Protein AF-A0A4Q3TG77-F1 (afdb_monomer_lite)

Radius of gyration: 16.77 Å; chains: 1; bounding box: 29×55×45 Å

Structure (mmCIF, N/CA/C/O backbone):
data_AF-A0A4Q3TG77-F1
#
_entry.id   AF-A0A4Q3TG77-F1
#
loop_
_atom_site.group_PDB
_atom_site.id
_atom_site.type_symbol
_atom_site.label_atom_id
_atom_site.label_alt_id
_atom_site.label_comp_id
_atom_site.label_asym_id
_atom_site.label_entity_id
_atom_site.label_seq_id
_atom_site.pdbx_PDB_ins_code
_atom_site.Cartn_x
_atom_site.Cartn_y
_atom_site.Cartn_z
_atom_site.occupancy
_atom_site.B_iso_or_equiv
_atom_site.auth_seq_id
_atom_site.auth_comp_id
_atom_site.auth_asym_id
_atom_site.auth_atom_id
_atom_site.pdbx_PDB_model_num
ATOM 1 N N . MET A 1 1 ? 8.244 -7.464 -12.599 1.00 88.38 1 MET A N 1
ATOM 2 C CA . MET A 1 1 ? 7.134 -7.381 -11.614 1.00 88.38 1 MET A CA 1
ATOM 3 C C . MET A 1 1 ? 7.657 -7.687 -10.220 1.00 88.38 1 MET A C 1
ATOM 5 O O . MET A 1 1 ? 8.578 -8.489 -10.110 1.00 88.38 1 MET A O 1
ATOM 9 N N . GLN A 1 2 ? 7.080 -7.086 -9.181 1.00 96.19 2 GLN A N 1
ATOM 10 C CA . GLN A 1 2 ? 7.453 -7.329 -7.784 1.00 96.19 2 GLN A CA 1
ATOM 11 C C . GLN A 1 2 ? 6.271 -7.038 -6.856 1.00 96.19 2 GLN A C 1
ATOM 13 O O . GLN A 1 2 ? 5.415 -6.217 -7.177 1.00 96.19 2 GLN A O 1
ATOM 18 N N . GLU A 1 3 ? 6.239 -7.692 -5.700 1.00 97.81 3 GLU A N 1
ATOM 19 C CA . GLU A 1 3 ? 5.296 -7.406 -4.622 1.00 97.81 3 GLU A CA 1
ATOM 20 C C . GLU A 1 3 ? 6.010 -7.235 -3.280 1.00 97.81 3 GLU A C 1
ATOM 22 O O . GLU A 1 3 ? 7.179 -7.604 -3.125 1.00 97.81 3 GLU A O 1
ATOM 27 N N . ARG A 1 4 ? 5.303 -6.658 -2.309 1.00 98.00 4 ARG A N 1
ATOM 28 C CA . ARG A 1 4 ? 5.760 -6.523 -0.927 1.00 98.00 4 ARG A CA 1
ATOM 29 C C . ARG A 1 4 ? 4.566 -6.481 0.018 1.00 98.00 4 ARG A C 1
ATOM 31 O O . ARG A 1 4 ? 3.576 -5.819 -0.279 1.00 98.00 4 ARG A O 1
ATOM 38 N N . VAL A 1 5 ? 4.695 -7.138 1.165 1.00 97.88 5 VAL A N 1
ATOM 39 C CA . VAL A 1 5 ? 3.765 -7.010 2.291 1.00 97.88 5 VAL A CA 1
ATOM 40 C C . VAL A 1 5 ? 4.488 -6.289 3.428 1.00 97.88 5 VAL A C 1
ATOM 42 O O . VAL A 1 5 ? 5.625 -6.632 3.752 1.00 97.88 5 VAL A O 1
ATOM 45 N N . THR A 1 6 ? 3.870 -5.250 3.987 1.00 97.88 6 THR A N 1
ATOM 46 C CA . THR A 1 6 ? 4.391 -4.467 5.117 1.00 97.88 6 THR A CA 1
ATOM 47 C C . THR A 1 6 ? 3.307 -4.208 6.163 1.00 97.88 6 THR A C 1
ATOM 49 O O . THR A 1 6 ? 2.107 -4.316 5.897 1.00 97.88 6 THR A O 1
ATOM 52 N N . GLY A 1 7 ? 3.737 -3.858 7.376 1.00 94.81 7 GLY A N 1
ATOM 53 C CA . GLY A 1 7 ? 2.864 -3.556 8.507 1.00 94.81 7 GLY A CA 1
ATOM 54 C C . GLY A 1 7 ? 3.168 -4.420 9.737 1.00 94.81 7 GLY A C 1
ATOM 55 O O . GLY A 1 7 ? 4.221 -5.060 9.789 1.00 94.81 7 GLY A O 1
ATOM 56 N N . PRO A 1 8 ? 2.271 -4.419 10.737 1.00 96.00 8 PRO A N 1
ATOM 57 C CA . PRO A 1 8 ? 0.998 -3.695 10.751 1.00 96.00 8 PRO A CA 1
ATOM 58 C C . PRO A 1 8 ? 1.155 -2.171 10.934 1.00 96.00 8 PRO A C 1
ATOM 60 O O . PRO A 1 8 ? 2.042 -1.703 11.645 1.00 96.00 8 PRO A O 1
ATOM 63 N N . PHE A 1 9 ? 0.244 -1.399 10.339 1.00 96.12 9 PHE A N 1
ATOM 64 C CA . PHE A 1 9 ? 0.041 0.039 10.538 1.00 96.12 9 PHE A CA 1
ATOM 65 C C . PHE A 1 9 ? -1.384 0.259 11.062 1.00 96.12 9 PHE A C 1
ATOM 67 O O . PHE A 1 9 ? -2.348 -0.076 10.376 1.00 96.12 9 PHE A O 1
ATOM 74 N N . ASP A 1 10 ? -1.524 0.743 12.297 1.00 94.19 10 ASP A N 1
ATOM 75 C CA . ASP A 1 10 ? -2.815 0.942 12.983 1.00 94.19 10 ASP A CA 1
ATOM 76 C C . ASP A 1 10 ? -3.784 -0.251 12.885 1.00 94.19 10 ASP A C 1
ATOM 78 O O . ASP A 1 10 ? -4.993 -0.096 12.712 1.00 94.19 10 ASP A O 1
ATOM 82 N N . GLY A 1 11 ? -3.235 -1.465 12.991 1.00 94.62 11 GLY A N 1
ATOM 83 C CA . GLY A 1 11 ? -3.999 -2.714 12.932 1.00 94.62 11 GLY A CA 1
ATOM 84 C C . GLY A 1 11 ? -4.275 -3.246 11.522 1.00 94.62 11 GLY A C 1
ATOM 85 O O . GLY A 1 11 ? -5.005 -4.225 11.396 1.00 94.62 11 GLY A O 1
ATOM 86 N N . TYR A 1 12 ? -3.690 -2.649 10.481 1.00 97.00 12 TYR A N 1
ATOM 87 C CA . TYR A 1 12 ? -3.821 -3.098 9.094 1.00 97.00 12 TYR A CA 1
ATOM 88 C C . TYR A 1 12 ? -2.479 -3.500 8.485 1.00 97.00 12 TYR A C 1
ATOM 90 O O . TYR A 1 12 ? -1.447 -2.898 8.760 1.00 97.00 12 TYR A O 1
ATOM 98 N N . TYR A 1 13 ? -2.507 -4.472 7.585 1.00 97.81 13 TYR A N 1
ATOM 99 C CA . TYR A 1 13 ? -1.390 -4.853 6.730 1.00 97.81 13 TYR A CA 1
ATOM 100 C C . TYR A 1 13 ? -1.574 -4.261 5.338 1.00 97.81 13 TYR A C 1
ATOM 102 O O . TYR A 1 13 ? -2.697 -4.120 4.843 1.00 97.81 13 TYR A O 1
ATOM 110 N N . VAL A 1 14 ? -0.464 -3.919 4.699 1.00 98.31 14 VAL A N 1
ATOM 111 C CA . VAL A 1 14 ? -0.426 -3.358 3.352 1.00 98.31 14 VAL A CA 1
ATOM 112 C C . VAL A 1 14 ? 0.266 -4.358 2.444 1.00 98.31 14 VAL A C 1
ATOM 114 O O . VAL A 1 14 ? 1.404 -4.736 2.693 1.00 98.31 14 VAL A O 1
ATOM 117 N N . ALA A 1 15 ? -0.406 -4.763 1.373 1.00 98.38 15 ALA A N 1
ATOM 118 C CA . ALA A 1 15 ? 0.218 -5.513 0.293 1.00 98.38 15 ALA A CA 1
ATOM 119 C C . ALA A 1 15 ? 0.277 -4.628 -0.948 1.00 98.38 15 ALA A C 1
ATOM 121 O O . ALA A 1 15 ? -0.745 -4.086 -1.370 1.00 98.38 15 ALA A O 1
ATOM 122 N N . VAL A 1 16 ? 1.452 -4.493 -1.549 1.00 98.44 16 VAL A N 1
ATOM 123 C CA . VAL A 1 16 ? 1.683 -3.719 -2.769 1.00 98.44 16 VAL A CA 1
ATOM 124 C C . VAL A 1 16 ? 2.225 -4.612 -3.870 1.00 98.44 16 VAL A C 1
ATOM 126 O O . VAL A 1 16 ? 2.950 -5.570 -3.611 1.00 98.44 16 VAL A O 1
ATOM 129 N N . TYR A 1 17 ? 1.879 -4.285 -5.106 1.00 98.00 17 TYR A N 1
ATOM 130 C CA . TYR A 1 17 ? 2.341 -4.974 -6.302 1.00 98.00 17 TYR A CA 1
ATOM 131 C C . TYR A 1 17 ? 2.613 -3.956 -7.398 1.00 98.00 17 TYR A C 1
ATOM 133 O O . TYR A 1 17 ? 1.811 -3.047 -7.602 1.00 98.00 17 TYR A O 1
ATOM 141 N N . ALA A 1 18 ? 3.718 -4.126 -8.116 1.00 96.88 18 ALA A N 1
ATOM 142 C CA . ALA A 1 18 ? 4.085 -3.305 -9.255 1.00 96.88 18 ALA A CA 1
ATOM 143 C C . ALA A 1 18 ? 4.454 -4.168 -10.464 1.00 96.88 18 ALA A C 1
ATOM 145 O O . ALA A 1 18 ? 5.140 -5.196 -10.359 1.00 96.88 18 ALA A O 1
ATOM 146 N N . CYS A 1 19 ? 4.022 -3.721 -11.637 1.00 94.25 19 CYS A N 1
ATOM 147 C CA . CYS A 1 19 ? 4.346 -4.339 -12.913 1.00 94.25 19 CYS A CA 1
ATOM 148 C C . CYS A 1 19 ? 4.584 -3.294 -13.997 1.00 94.25 19 CYS A C 1
ATOM 150 O O . CYS A 1 19 ? 4.160 -2.147 -13.880 1.00 94.25 19 CYS A O 1
ATOM 152 N N . GLU A 1 20 ? 5.259 -3.718 -15.059 1.00 91.88 20 GLU A N 1
ATOM 153 C CA . GLU A 1 20 ? 5.440 -2.922 -16.272 1.00 91.88 20 GLU A CA 1
ATOM 154 C C . GLU A 1 20 ? 4.077 -2.541 -16.870 1.00 91.88 20 GLU A C 1
ATOM 156 O O . GLU A 1 20 ? 3.104 -3.304 -16.774 1.00 91.88 20 GLU A O 1
ATOM 161 N N . HIS A 1 21 ? 3.993 -1.347 -17.458 1.00 81.50 21 HIS A N 1
ATOM 162 C CA . HIS A 1 21 ? 2.784 -0.850 -18.100 1.00 81.50 21 HIS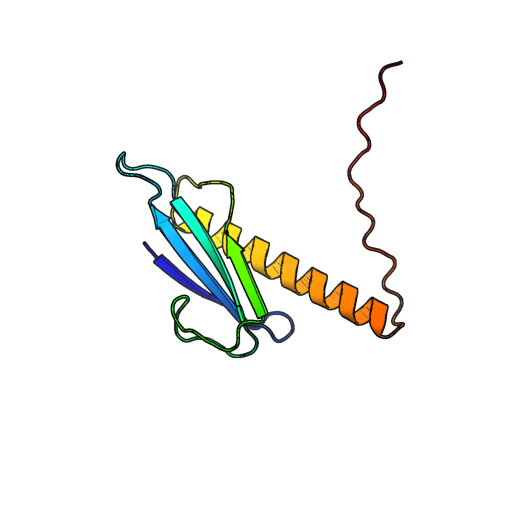 A CA 1
ATOM 163 C C . HIS A 1 21 ? 3.033 -0.616 -19.595 1.00 81.50 21 HIS A C 1
ATOM 165 O O . HIS A 1 21 ? 3.501 0.438 -20.011 1.00 81.50 21 HIS A O 1
ATOM 171 N N . GLY A 1 22 ? 2.637 -1.594 -20.415 1.00 70.81 22 GLY A N 1
ATOM 172 C CA . GLY A 1 22 ? 2.712 -1.525 -21.878 1.00 70.81 22 GLY A CA 1
ATOM 173 C C . GLY A 1 22 ? 3.915 -2.259 -22.480 1.00 70.81 22 GLY A C 1
ATOM 174 O O . GLY A 1 22 ? 4.838 -2.658 -21.781 1.00 70.81 22 GLY A O 1
ATOM 175 N N . ASP A 1 23 ? 3.883 -2.446 -23.803 1.00 62.44 23 ASP A N 1
ATOM 176 C CA . ASP A 1 23 ? 4.822 -3.315 -24.538 1.00 62.44 23 ASP A CA 1
ATOM 177 C C . ASP A 1 23 ? 6.152 -2.631 -24.918 1.00 62.44 23 ASP A C 1
ATOM 179 O O . ASP A 1 23 ? 7.050 -3.270 -25.465 1.00 62.44 23 ASP A O 1
ATOM 183 N N . LEU A 1 24 ? 6.283 -1.322 -24.671 1.00 61.81 24 LEU A N 1
ATOM 184 C CA . LEU A 1 24 ? 7.414 -0.501 -25.134 1.00 61.81 24 LEU A CA 1
ATOM 185 C C . LEU A 1 24 ? 8.519 -0.297 -24.083 1.00 61.81 24 LEU A C 1
ATOM 187 O O . LEU A 1 24 ? 9.412 0.517 -24.297 1.00 61.81 24 LEU A O 1
ATOM 191 N N . GLY A 1 25 ? 8.504 -1.075 -22.996 1.00 56.88 25 GLY A N 1
ATOM 192 C CA . GLY A 1 25 ? 9.617 -1.140 -22.040 1.00 56.88 25 GLY A CA 1
ATOM 193 C C . GLY A 1 25 ? 9.668 -0.008 -21.011 1.00 56.88 25 GLY A C 1
ATOM 194 O O . GLY A 1 25 ? 10.735 0.255 -20.466 1.00 56.88 25 GLY A O 1
ATOM 195 N N . GLU A 1 26 ? 8.536 0.646 -20.734 1.00 65.94 26 GLU A N 1
ATOM 196 C CA . GLU A 1 26 ? 8.434 1.757 -19.780 1.00 65.94 26 GLU A CA 1
ATOM 197 C C . GLU A 1 26 ? 7.162 1.645 -18.896 1.00 65.94 26 GLU A C 1
ATOM 199 O O . GLU A 1 26 ? 6.502 0.603 -18.850 1.00 65.94 26 GLU A O 1
ATOM 204 N N . PRO A 1 27 ? 6.792 2.731 -18.202 1.00 81.12 27 PRO A N 1
ATOM 205 C CA . PRO A 1 27 ? 6.898 2.937 -16.757 1.00 81.12 27 PRO A CA 1
ATOM 206 C C . PRO A 1 27 ? 5.992 2.016 -15.914 1.00 81.12 27 PRO A C 1
ATOM 208 O O . PRO A 1 27 ? 4.939 1.548 -16.334 1.00 81.12 27 PRO A O 1
ATOM 211 N N . HIS A 1 28 ? 6.402 1.746 -14.682 1.00 92.69 28 HIS A N 1
ATOM 212 C CA . HIS A 1 28 ? 5.795 0.777 -13.780 1.00 92.69 28 HIS A CA 1
ATOM 213 C C . HIS A 1 28 ? 4.509 1.318 -13.153 1.00 92.69 28 HIS A C 1
ATOM 215 O O . HIS A 1 28 ? 4.487 2.406 -12.579 1.00 92.69 28 HIS A O 1
ATOM 221 N N . ARG A 1 29 ? 3.430 0.533 -13.208 1.00 94.50 29 ARG A N 1
ATOM 222 C CA . ARG A 1 29 ? 2.180 0.819 -12.496 1.00 94.50 29 ARG A CA 1
ATOM 223 C C . ARG A 1 29 ? 2.115 -0.021 -11.232 1.00 94.50 29 ARG A C 1
ATOM 225 O O . ARG A 1 29 ? 2.395 -1.222 -11.269 1.00 94.50 29 ARG A O 1
ATOM 232 N N . ALA A 1 30 ? 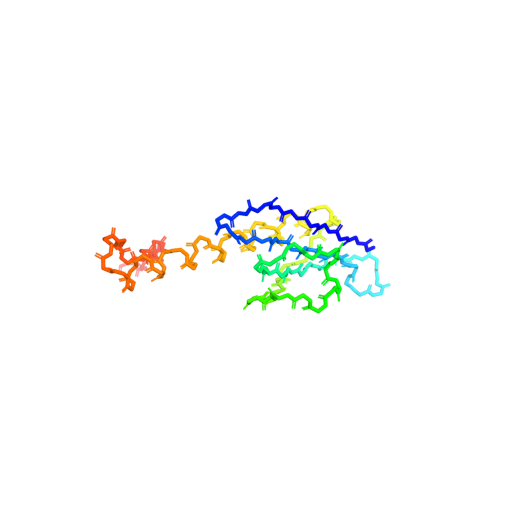1.685 0.597 -10.138 1.00 97.12 30 ALA A N 1
ATOM 233 C CA . ALA A 1 30 ? 1.516 -0.087 -8.870 1.00 97.12 30 ALA A CA 1
ATOM 234 C C . ALA A 1 30 ? 0.073 -0.103 -8.372 1.00 97.12 30 ALA A C 1
ATOM 236 O O . ALA A 1 30 ? -0.777 0.717 -8.727 1.00 97.12 30 ALA A O 1
ATOM 237 N N . TYR A 1 31 ? -0.178 -1.080 -7.518 1.00 97.88 31 TYR A N 1
ATOM 238 C CA . TYR A 1 31 ? -1.448 -1.369 -6.893 1.00 97.88 31 TYR A CA 1
ATOM 239 C C . TYR A 1 31 ? -1.205 -1.663 -5.421 1.00 97.88 31 TYR A C 1
ATOM 241 O O . TYR A 1 31 ? -0.144 -2.162 -5.044 1.00 97.88 31 TYR A O 1
ATOM 249 N N . TYR A 1 32 ? -2.211 -1.413 -4.592 1.00 98.44 32 TYR A N 1
ATOM 250 C CA . TYR A 1 32 ? -2.152 -1.727 -3.171 1.00 98.44 32 TYR A CA 1
ATOM 251 C C . TYR A 1 32 ? -3.450 -2.367 -2.681 1.00 98.44 32 TYR A C 1
ATOM 253 O O . TYR A 1 32 ? -4.532 -2.154 -3.237 1.00 98.44 32 TYR A O 1
ATOM 261 N N . LYS A 1 33 ? -3.337 -3.162 -1.622 1.00 98.19 33 LYS A N 1
ATOM 262 C CA . LYS A 1 33 ? -4.435 -3.662 -0.801 1.00 98.19 33 LYS A CA 1
ATOM 263 C C . LYS A 1 33 ? -4.161 -3.297 0.652 1.00 98.19 33 LYS A C 1
ATOM 265 O O . LYS A 1 33 ? -3.018 -3.361 1.097 1.00 98.19 33 LYS A O 1
ATOM 270 N N . VAL A 1 34 ? -5.217 -2.956 1.381 1.00 97.94 34 VAL A N 1
ATOM 271 C CA . VAL A 1 34 ? -5.191 -2.789 2.840 1.00 97.94 34 VAL A CA 1
ATOM 272 C C . VAL A 1 34 ? -6.020 -3.912 3.448 1.00 97.94 34 VAL A C 1
ATOM 274 O O . VAL A 1 34 ? -7.178 -4.095 3.060 1.00 97.94 34 VAL A O 1
ATOM 277 N N . CYS A 1 35 ? -5.438 -4.676 4.369 1.00 97.12 35 CYS A N 1
ATOM 278 C CA . CYS A 1 35 ? -6.031 -5.899 4.904 1.00 97.12 35 CYS A CA 1
ATOM 279 C C . CYS A 1 35 ? -5.974 -5.950 6.432 1.00 97.12 35 CYS A C 1
ATOM 281 O O . CYS A 1 35 ? -5.067 -5.402 7.044 1.00 97.12 35 CYS A O 1
ATOM 283 N N . PHE A 1 36 ? -6.968 -6.584 7.057 1.00 95.69 36 PHE A N 1
ATOM 284 C CA . PHE A 1 36 ? -7.010 -6.751 8.516 1.00 95.69 36 PHE A CA 1
ATOM 285 C C . PHE A 1 36 ? -6.035 -7.822 9.009 1.00 95.69 36 PHE A C 1
ATOM 287 O O . PHE A 1 36 ? -5.486 -7.715 10.100 1.00 95.69 36 PHE A O 1
ATOM 294 N N . LEU A 1 37 ? -5.847 -8.870 8.209 1.00 95.75 37 LEU A N 1
ATOM 295 C CA . LEU A 1 37 ? -4.902 -9.949 8.473 1.00 95.75 37 LEU A CA 1
ATOM 296 C C . LEU A 1 37 ? -3.734 -9.831 7.503 1.00 95.75 37 LEU A C 1
ATOM 298 O O . LEU A 1 37 ? -3.932 -9.375 6.375 1.00 95.75 37 LEU A O 1
ATOM 302 N N . GLU A 1 38 ? -2.551 -10.241 7.952 1.00 96.75 38 GLU A N 1
ATOM 303 C CA . GLU A 1 38 ? -1.352 -10.286 7.120 1.00 96.75 38 GLU A CA 1
ATOM 304 C C . GLU A 1 38 ? -1.579 -11.265 5.960 1.00 96.75 38 GLU A C 1
ATOM 306 O O . GLU A 1 38 ? -1.795 -12.453 6.214 1.00 96.75 38 GLU A O 1
ATOM 311 N N . PRO A 1 39 ? -1.595 -10.794 4.701 1.00 96.19 39 PRO A N 1
ATOM 312 C CA . PRO A 1 39 ? -1.643 -11.689 3.557 1.00 96.19 39 PRO A CA 1
ATOM 313 C C . PRO A 1 39 ? -0.241 -12.235 3.262 1.00 96.19 39 PRO A C 1
ATOM 315 O O . PRO A 1 39 ? 0.753 -11.541 3.463 1.00 96.19 39 PRO A O 1
ATOM 318 N N . GLU A 1 40 ? -0.147 -13.438 2.698 1.00 96.06 40 GLU A N 1
ATOM 319 C CA . GLU A 1 40 ? 1.151 -13.976 2.249 1.00 96.06 40 GLU A CA 1
ATOM 320 C C . GLU A 1 40 ? 1.667 -13.266 0.983 1.00 96.06 40 GLU A C 1
ATOM 322 O O . GLU A 1 40 ? 2.869 -13.213 0.729 1.00 96.06 40 GLU A O 1
ATOM 327 N N . SER A 1 41 ? 0.751 -12.723 0.175 1.00 97.06 41 SER A N 1
ATOM 328 C CA . SER A 1 41 ? 1.026 -12.094 -1.120 1.00 97.06 41 SER A CA 1
ATOM 329 C C . SER A 1 41 ? -0.036 -11.041 -1.443 1.00 97.06 41 SER A C 1
ATOM 331 O O . SER A 1 41 ? -1.188 -11.144 -1.017 1.00 97.06 41 SER A O 1
ATOM 333 N N . TYR A 1 42 ? 0.306 -10.057 -2.279 1.00 96.62 42 TYR A N 1
ATOM 334 C CA . TYR A 1 42 ? -0.670 -9.162 -2.896 1.00 96.62 42 TYR A CA 1
ATOM 335 C C . TYR A 1 42 ? -1.779 -9.935 -3.610 1.00 96.62 42 TYR A C 1
ATOM 337 O O . TYR A 1 42 ? -2.917 -9.472 -3.633 1.00 96.62 42 TYR A O 1
ATOM 345 N N . PHE A 1 43 ? -1.495 -11.097 -4.195 1.00 96.44 43 PHE A N 1
ATOM 346 C CA . PHE A 1 43 ? -2.475 -11.871 -4.958 1.00 96.44 43 PHE A CA 1
ATOM 347 C C . PHE A 1 43 ? -3.419 -12.707 -4.096 1.00 96.44 43 PHE A C 1
ATOM 349 O O . PHE A 1 43 ? -4.450 -13.152 -4.604 1.00 96.44 43 PHE A O 1
ATOM 356 N N . ASP A 1 44 ? -3.136 -12.845 -2.802 1.00 93.38 44 ASP A N 1
ATOM 357 C CA . ASP A 1 44 ? -4.031 -13.510 -1.862 1.00 93.38 44 ASP A CA 1
ATOM 358 C C . ASP A 1 44 ? -5.406 -12.801 -1.861 1.00 93.38 44 ASP A C 1
ATOM 360 O O . ASP A 1 44 ? -5.474 -11.555 -1.845 1.00 93.38 44 ASP A O 1
ATOM 364 N N . PRO A 1 45 ? -6.532 -13.538 -1.951 1.00 81.88 45 PRO A N 1
ATOM 365 C CA . PRO A 1 45 ? -7.848 -12.957 -1.731 1.00 81.88 45 PRO A CA 1
ATOM 366 C C . PRO A 1 45 ? -7.939 -12.195 -0.401 1.00 81.88 45 PRO A C 1
ATOM 368 O O . PRO A 1 45 ? -8.537 -11.116 -0.421 1.00 81.88 45 PRO A O 1
ATOM 371 N N . GLY A 1 46 ? -7.302 -12.691 0.672 1.00 76.06 46 GLY A N 1
ATOM 372 C CA . GLY A 1 46 ? -7.162 -12.050 1.985 1.00 76.06 46 GLY A CA 1
ATOM 373 C C . GLY A 1 46 ? -8.462 -11.533 2.627 1.00 76.06 46 GLY A C 1
ATOM 374 O O . GLY A 1 46 ? -9.549 -11.573 2.053 1.00 76.06 46 GLY A O 1
ATOM 375 N N . VAL A 1 47 ? -8.364 -10.982 3.841 1.00 91.12 47 VAL A N 1
ATOM 376 C CA . VAL A 1 47 ? -9.449 -10.173 4.437 1.00 91.12 47 VAL A CA 1
ATOM 377 C C . VAL A 1 47 ? -9.106 -8.699 4.237 1.00 91.12 47 VAL A C 1
ATOM 379 O O . VAL A 1 47 ? -8.593 -8.033 5.138 1.00 91.12 47 VAL A O 1
ATOM 382 N N . CYS A 1 48 ? -9.330 -8.209 3.018 1.00 94.88 48 CYS A N 1
ATOM 383 C CA . CYS A 1 48 ? -8.938 -6.863 2.605 1.00 94.88 48 CYS A CA 1
ATOM 384 C C . CYS A 1 48 ? -10.121 -5.893 2.554 1.00 94.88 48 CYS A C 1
ATOM 386 O O . CYS A 1 48 ? -11.165 -6.203 1.983 1.00 94.88 48 CYS A O 1
ATOM 388 N N . VAL A 1 49 ? -9.938 -4.707 3.136 1.00 94.25 49 VAL A N 1
ATOM 389 C CA . VAL A 1 49 ? -10.962 -3.651 3.234 1.00 94.25 49 VAL A CA 1
ATOM 390 C C . VAL A 1 49 ? -10.924 -2.673 2.074 1.00 94.25 49 VAL A C 1
ATOM 392 O O . VAL A 1 49 ? -11.933 -2.052 1.753 1.00 94.25 49 VAL A O 1
ATOM 395 N N . LEU A 1 50 ? -9.761 -2.533 1.441 1.00 95.50 50 LEU A N 1
ATOM 396 C CA . LEU A 1 50 ? -9.545 -1.594 0.354 1.00 95.50 50 LEU A CA 1
ATOM 397 C C . LEU A 1 50 ? -8.590 -2.199 -0.669 1.00 95.50 50 LEU A C 1
ATOM 399 O O . LEU A 1 50 ? -7.637 -2.898 -0.318 1.00 95.50 50 LEU A O 1
ATOM 403 N N . LYS A 1 51 ? -8.839 -1.887 -1.939 1.00 97.12 51 LYS A N 1
ATOM 404 C CA . LYS A 1 51 ? -7.900 -2.084 -3.042 1.00 97.12 51 LYS A CA 1
ATOM 405 C C . LYS A 1 51 ? -7.806 -0.773 -3.810 1.00 97.12 51 LYS A C 1
ATOM 407 O O . LYS A 1 51 ? -8.828 -0.122 -4.014 1.00 97.12 51 LYS A O 1
ATOM 412 N N . GLY A 1 52 ? -6.609 -0.408 -4.237 1.00 97.19 52 GLY A N 1
ATOM 413 C CA . GLY A 1 52 ? -6.378 0.800 -5.014 1.00 97.19 52 GLY A CA 1
ATOM 414 C C . GLY A 1 52 ? -5.302 0.611 -6.071 1.00 97.19 52 GLY A C 1
ATOM 415 O O . GLY A 1 52 ? -4.560 -0.374 -6.074 1.00 97.19 52 GLY A O 1
ATOM 416 N N . VAL A 1 53 ? -5.251 1.574 -6.981 1.00 96.69 53 VAL A N 1
ATOM 417 C CA . VAL A 1 53 ? -4.273 1.682 -8.062 1.00 96.69 53 VAL A CA 1
ATOM 418 C C . VAL A 1 53 ? -3.618 3.053 -7.971 1.00 96.69 53 VAL A C 1
ATOM 420 O O . VAL A 1 53 ? -4.264 4.017 -7.559 1.00 96.69 53 VAL A O 1
ATOM 423 N N . ILE A 1 54 ? -2.337 3.122 -8.313 1.00 96.06 54 ILE A N 1
ATOM 424 C CA . ILE A 1 54 ? -1.629 4.386 -8.484 1.00 96.06 54 ILE A CA 1
ATOM 425 C C . ILE A 1 54 ? -1.810 4.827 -9.933 1.00 96.06 54 ILE A C 1
ATOM 427 O O . ILE A 1 54 ? -1.561 4.066 -10.874 1.00 96.06 54 ILE A O 1
ATOM 431 N N . ASP A 1 55 ? -2.343 6.035 -10.097 1.00 90.00 55 ASP A N 1
ATOM 432 C CA . ASP A 1 55 ? -2.657 6.590 -11.413 1.00 90.00 55 ASP A CA 1
ATOM 433 C C . ASP A 1 55 ? -1.394 7.028 -12.152 1.00 90.00 55 ASP A C 1
ATOM 435 O O . ASP A 1 55 ? -1.320 6.889 -13.376 1.00 90.00 55 ASP A O 1
ATOM 439 N N . GLN A 1 56 ? -0.405 7.531 -11.405 1.00 89.19 56 GLN A N 1
ATOM 440 C CA . GLN A 1 56 ? 0.920 7.807 -11.935 1.00 89.19 56 GLN A CA 1
ATOM 441 C C . GLN A 1 56 ? 1.675 6.504 -12.198 1.00 89.19 56 GLN A C 1
ATOM 443 O O . GLN A 1 56 ? 1.531 5.503 -11.499 1.00 89.19 56 GLN A O 1
ATOM 448 N N . VAL A 1 57 ? 2.485 6.540 -13.245 1.00 91.44 57 VAL A N 1
ATOM 449 C CA . VAL A 1 57 ? 3.419 5.480 -13.598 1.00 91.44 57 VAL A CA 1
ATOM 450 C C . VAL A 1 57 ? 4.819 5.937 -13.199 1.00 91.44 57 VAL A C 1
ATOM 452 O O . VAL A 1 57 ? 5.167 7.094 -13.433 1.00 91.44 57 VAL A O 1
ATOM 455 N N . ALA A 1 58 ? 5.597 5.054 -12.580 1.00 92.69 58 ALA A N 1
ATOM 456 C CA . ALA A 1 58 ? 6.928 5.366 -12.065 1.00 92.69 58 ALA A CA 1
ATOM 457 C C . ALA A 1 58 ? 8.032 4.825 -12.982 1.00 92.69 58 ALA A C 1
ATOM 459 O O . ALA A 1 58 ? 7.838 3.843 -13.701 1.00 92.69 58 ALA A O 1
ATOM 460 N N . GLU A 1 59 ? 9.216 5.430 -12.949 1.00 92.12 59 GLU A N 1
ATOM 461 C CA . GLU A 1 59 ? 10.342 4.985 -13.778 1.00 92.12 59 GLU A CA 1
ATOM 462 C C . GLU A 1 59 ? 10.853 3.614 -13.318 1.00 92.12 59 GLU A C 1
ATOM 464 O O . GLU A 1 59 ? 11.143 2.743 -14.140 1.00 92.12 59 GLU A O 1
ATOM 469 N N . THR A 1 60 ? 10.864 3.372 -12.005 1.00 93.50 60 THR A N 1
ATOM 470 C CA . THR A 1 60 ? 11.344 2.119 -11.403 1.00 93.50 60 THR A CA 1
ATOM 471 C C . THR A 1 60 ? 10.246 1.341 -10.671 1.00 93.50 60 THR A C 1
ATOM 473 O O . THR A 1 60 ? 9.229 1.893 -10.241 1.00 93.50 60 THR A O 1
ATOM 476 N N . ILE A 1 61 ? 10.455 0.029 -10.501 1.00 94.81 61 ILE A N 1
ATOM 477 C CA . ILE A 1 61 ? 9.569 -0.830 -9.697 1.00 94.81 61 ILE A CA 1
ATOM 478 C C . ILE A 1 61 ? 9.543 -0.350 -8.245 1.00 94.81 61 ILE A C 1
ATOM 480 O O . ILE A 1 61 ? 8.484 -0.301 -7.621 1.00 94.81 61 ILE A O 1
ATOM 484 N N . GLU A 1 62 ? 10.705 -0.007 -7.701 1.00 96.00 62 GLU A N 1
ATOM 485 C CA . GLU A 1 62 ? 10.887 0.380 -6.309 1.00 96.00 62 GLU A CA 1
ATOM 486 C C . GLU A 1 62 ? 10.133 1.666 -5.972 1.00 96.00 62 GLU A C 1
ATOM 488 O O . GLU A 1 62 ? 9.486 1.728 -4.924 1.00 96.00 62 GLU A O 1
ATOM 493 N N . GLU A 1 63 ? 10.166 2.658 -6.863 1.00 96.00 63 GLU A N 1
ATOM 494 C CA . GLU A 1 63 ? 9.368 3.880 -6.736 1.00 96.00 63 GLU A CA 1
ATOM 495 C C . GLU A 1 63 ? 7.874 3.571 -6.784 1.00 96.00 63 GLU A C 1
ATOM 497 O O . GLU A 1 63 ? 7.139 4.006 -5.900 1.00 96.00 63 GLU A O 1
ATOM 502 N N . ALA A 1 64 ? 7.429 2.750 -7.741 1.00 96.44 64 ALA A N 1
ATOM 503 C CA . ALA A 1 64 ? 6.022 2.376 -7.863 1.00 96.44 64 ALA A CA 1
ATOM 504 C C . ALA A 1 64 ? 5.507 1.689 -6.581 1.00 96.44 64 ALA A C 1
ATOM 506 O O . ALA A 1 64 ? 4.430 2.008 -6.072 1.00 96.44 64 ALA A O 1
ATOM 507 N N . LEU A 1 65 ? 6.291 0.758 -6.022 1.00 97.88 65 LEU A N 1
ATOM 508 C CA . LEU A 1 65 ? 5.961 0.082 -4.765 1.00 97.88 65 LEU A CA 1
ATOM 509 C C . LEU A 1 65 ? 5.918 1.059 -3.586 1.00 97.88 65 LEU A C 1
ATOM 511 O O . LEU A 1 65 ? 5.006 0.975 -2.763 1.00 97.88 65 LEU A O 1
ATOM 515 N N . LEU A 1 66 ? 6.882 1.981 -3.503 1.00 97.81 66 LEU A N 1
ATOM 516 C CA . LEU A 1 66 ? 6.932 2.986 -2.444 1.00 97.81 66 LEU A CA 1
ATOM 517 C C . LEU A 1 66 ? 5.722 3.925 -2.507 1.00 97.81 66 LEU A C 1
ATOM 519 O O . LEU A 1 66 ? 5.100 4.188 -1.478 1.00 97.81 66 LEU A O 1
ATOM 523 N N . GLU A 1 67 ? 5.354 4.401 -3.695 1.00 97.50 67 GLU A N 1
ATOM 524 C CA . GLU A 1 67 ? 4.171 5.243 -3.894 1.00 97.50 67 GLU A CA 1
ATOM 525 C C . GLU A 1 67 ? 2.886 4.518 -3.489 1.00 97.50 67 GLU A C 1
ATOM 527 O O . GLU A 1 67 ? 2.047 5.088 -2.785 1.00 97.50 67 GLU A O 1
ATOM 532 N N . ALA A 1 68 ? 2.755 3.243 -3.864 1.00 98.31 68 ALA A N 1
ATOM 533 C CA . ALA A 1 68 ? 1.623 2.410 -3.477 1.00 98.31 68 ALA A CA 1
ATOM 534 C C . ALA A 1 68 ? 1.535 2.206 -1.958 1.00 98.31 68 ALA A C 1
ATOM 536 O O . ALA A 1 68 ? 0.445 2.292 -1.389 1.00 98.31 68 ALA A O 1
ATOM 537 N N . GLU A 1 69 ? 2.668 2.002 -1.285 1.00 98.44 69 GLU A N 1
ATOM 538 C CA . GLU A 1 69 ? 2.718 1.852 0.171 1.00 98.44 69 GLU A CA 1
ATOM 539 C C . GLU A 1 69 ? 2.354 3.165 0.879 1.00 98.44 69 GLU A C 1
ATOM 541 O O . GLU A 1 69 ? 1.545 3.172 1.810 1.00 98.44 69 GLU A O 1
ATOM 546 N N . VAL A 1 70 ? 2.883 4.300 0.409 1.00 98.06 70 VAL A N 1
ATOM 547 C CA . VAL A 1 70 ? 2.542 5.632 0.933 1.00 98.06 70 VAL A CA 1
ATOM 548 C C . VAL A 1 70 ? 1.055 5.931 0.745 1.00 98.06 70 VAL A C 1
ATOM 550 O O . VAL A 1 70 ? 0.406 6.415 1.675 1.00 98.06 70 VAL A O 1
ATOM 553 N N . ALA A 1 71 ? 0.490 5.631 -0.425 1.00 98.19 71 ALA A N 1
ATOM 554 C CA . ALA A 1 71 ? -0.934 5.807 -0.688 1.00 98.19 71 ALA A CA 1
ATOM 555 C C . ALA A 1 71 ? -1.796 4.935 0.235 1.00 98.19 71 ALA A C 1
ATOM 557 O O . ALA A 1 71 ? -2.743 5.444 0.832 1.00 98.19 71 ALA A O 1
ATOM 558 N N . ALA A 1 72 ? -1.443 3.659 0.412 1.00 98.06 72 ALA A N 1
ATOM 559 C CA . ALA A 1 72 ? -2.146 2.750 1.313 1.00 98.06 72 ALA A CA 1
ATOM 560 C C . ALA A 1 72 ? -2.133 3.256 2.763 1.00 98.06 72 ALA A C 1
ATOM 562 O O . ALA A 1 72 ? -3.169 3.269 3.426 1.00 98.06 72 ALA A O 1
ATOM 563 N N . ARG A 1 73 ? -0.986 3.751 3.239 1.00 97.62 73 ARG A N 1
ATOM 564 C CA . ARG A 1 73 ? -0.856 4.318 4.589 1.00 97.62 73 ARG A CA 1
ATOM 565 C C . ARG A 1 73 ? -1.710 5.569 4.784 1.00 97.62 73 ARG A C 1
ATOM 567 O O . ARG A 1 73 ? -2.391 5.673 5.794 1.00 97.62 73 ARG A O 1
ATOM 574 N N . ARG A 1 74 ? -1.790 6.455 3.786 1.00 97.25 74 ARG A N 1
ATOM 575 C CA . ARG A 1 74 ? -2.708 7.612 3.829 1.00 97.25 74 ARG A CA 1
ATOM 576 C C . ARG A 1 74 ? -4.177 7.196 3.944 1.00 97.25 74 ARG A C 1
ATOM 578 O O . ARG A 1 74 ? -4.959 7.902 4.572 1.00 97.25 74 ARG A O 1
ATOM 585 N N . GLN A 1 75 ? -4.563 6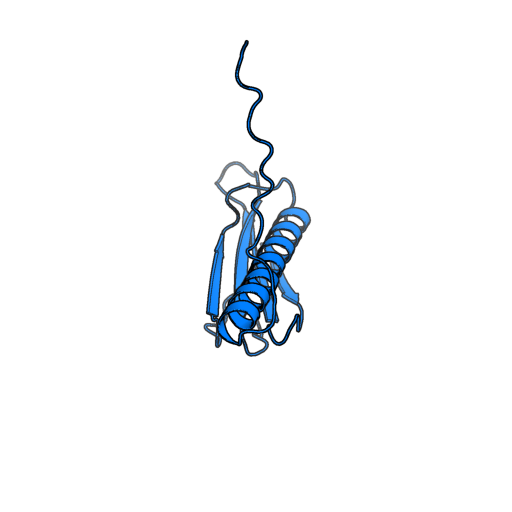.070 3.340 1.00 96.75 75 GLN A N 1
ATOM 586 C CA . GLN A 1 75 ? -5.922 5.535 3.478 1.00 96.75 75 GLN A CA 1
ATOM 587 C C . GLN A 1 75 ? -6.177 5.012 4.895 1.00 96.75 75 GLN A C 1
ATOM 589 O O . GLN A 1 75 ? -7.246 5.258 5.444 1.00 96.75 75 GLN A O 1
ATOM 594 N N . ILE A 1 76 ? -5.186 4.360 5.509 1.00 96.25 76 ILE A N 1
ATOM 595 C CA . ILE A 1 76 ? -5.259 3.924 6.910 1.00 96.25 76 ILE A CA 1
ATOM 596 C C . ILE A 1 76 ? -5.430 5.134 7.838 1.00 96.25 76 ILE A C 1
ATOM 598 O O . ILE A 1 76 ? -6.372 5.150 8.632 1.00 96.25 76 ILE A O 1
ATOM 602 N N . ASP A 1 77 ? -4.614 6.180 7.674 1.00 95.00 77 ASP A N 1
ATOM 603 C CA . ASP A 1 77 ? -4.733 7.423 8.451 1.00 95.00 77 ASP A CA 1
ATOM 604 C C . ASP A 1 77 ? -6.136 8.046 8.303 1.00 95.00 77 ASP A C 1
ATOM 606 O O . ASP A 1 77 ? -6.747 8.505 9.273 1.00 95.00 77 ASP A O 1
ATOM 610 N N . PHE A 1 78 ? -6.685 8.030 7.083 1.00 92.00 78 PHE A N 1
ATOM 611 C CA . PHE A 1 78 ? -8.039 8.505 6.813 1.00 92.00 78 PHE A CA 1
ATOM 612 C C . PHE A 1 78 ? -9.111 7.653 7.509 1.00 92.00 78 PHE A C 1
ATOM 614 O O . PHE A 1 78 ? -10.037 8.208 8.100 1.00 92.00 78 PHE A O 1
ATOM 621 N N . PHE A 1 79 ? -8.987 6.322 7.511 1.00 89.50 79 PHE A N 1
ATOM 622 C CA . PHE A 1 79 ? -9.906 5.448 8.248 1.00 89.50 79 PHE A CA 1
ATOM 623 C C . PHE A 1 79 ? -9.900 5.753 9.744 1.00 89.50 79 PHE A C 1
ATOM 625 O O . PHE A 1 79 ? -10.966 5.794 10.360 1.00 89.50 79 PHE A O 1
ATOM 632 N N . GLN A 1 80 ? -8.725 6.015 10.322 1.00 85.88 80 GLN A N 1
ATOM 633 C CA . GLN A 1 80 ? -8.611 6.374 11.733 1.00 85.88 80 GLN A CA 1
ATOM 634 C C . GLN A 1 80 ? -9.269 7.722 12.033 1.00 85.88 80 GLN A C 1
ATOM 636 O O . GLN A 1 80 ? -9.997 7.835 13.021 1.00 85.88 80 GLN A O 1
ATOM 641 N N . SER A 1 81 ? -9.086 8.725 11.167 1.00 85.12 81 SER A N 1
ATOM 642 C CA . SER A 1 81 ? -9.691 10.048 11.368 1.00 85.12 81 SER A CA 1
ATOM 643 C C . SER A 1 81 ? -11.221 10.003 11.297 1.00 85.12 81 SER A C 1
ATOM 645 O O . SER A 1 81 ? -11.892 10.591 12.150 1.00 85.12 81 SER A O 1
ATOM 647 N N . VAL A 1 82 ? -11.772 9.241 10.345 1.00 85.19 82 VAL A N 1
ATOM 648 C CA . VAL A 1 82 ? -13.216 9.009 10.196 1.00 85.19 82 VAL A CA 1
ATOM 649 C C . VAL A 1 82 ? -13.765 8.220 11.383 1.00 85.19 82 VAL A C 1
ATOM 651 O O . VAL A 1 82 ? -14.816 8.565 11.925 1.00 85.19 82 VAL A O 1
ATOM 654 N N . ALA A 1 83 ? -13.055 7.186 11.835 1.00 84.12 83 ALA A N 1
ATOM 655 C CA . ALA A 1 83 ? -13.481 6.395 12.982 1.00 84.12 83 ALA A CA 1
ATOM 656 C C . ALA A 1 83 ? -13.492 7.222 14.281 1.00 84.12 83 ALA A C 1
ATOM 658 O O . ALA A 1 83 ? -14.442 7.108 15.052 1.00 84.12 83 ALA A O 1
ATOM 659 N N . ALA A 1 84 ? -12.490 8.080 14.502 1.00 81.12 84 ALA A N 1
ATOM 660 C CA . ALA A 1 84 ? -12.453 9.010 15.635 1.00 81.12 84 ALA A CA 1
ATOM 661 C C . ALA A 1 84 ? -13.634 9.994 15.601 1.00 81.12 84 ALA A C 1
ATOM 663 O O . ALA A 1 84 ? -14.362 10.110 16.590 1.00 81.12 84 ALA A O 1
ATOM 664 N N . TYR A 1 85 ? -13.910 10.585 14.431 1.00 78.31 85 TYR A N 1
ATOM 665 C CA . TYR A 1 85 ? -15.057 11.474 14.231 1.00 78.31 85 TYR A CA 1
ATOM 666 C C . TYR A 1 85 ? -16.379 10.791 14.614 1.00 78.31 85 TYR A C 1
ATOM 668 O O . TYR A 1 85 ? -17.188 11.351 15.353 1.00 78.31 85 TYR A O 1
ATOM 676 N N . HIS A 1 86 ? -16.588 9.545 14.177 1.00 79.94 86 HIS A N 1
ATOM 677 C CA . HIS A 1 86 ? -17.796 8.786 14.511 1.00 79.94 86 HIS A CA 1
ATOM 678 C C . HIS A 1 86 ? -17.884 8.352 15.982 1.00 79.94 86 HIS A C 1
ATOM 680 O O . HIS A 1 86 ? -18.993 8.143 16.474 1.00 79.94 86 HIS A O 1
ATOM 686 N N . ARG A 1 87 ? -16.759 8.232 16.698 1.00 84.62 87 ARG A N 1
ATOM 687 C CA . ARG A 1 87 ? -16.738 7.964 18.148 1.00 84.62 87 ARG A CA 1
ATOM 688 C C . ARG A 1 87 ? -16.990 9.213 18.999 1.00 84.62 87 ARG A C 1
ATOM 690 O O . ARG A 1 87 ? -17.150 9.084 20.209 1.00 84.62 87 ARG A O 1
ATOM 697 N N . GLY A 1 88 ? -17.052 10.401 18.391 1.00 76.88 88 GLY A N 1
ATOM 698 C CA . GLY A 1 88 ? -17.138 11.665 19.126 1.00 76.88 88 GLY A CA 1
ATOM 699 C C . GLY A 1 88 ? -15.833 12.030 19.838 1.00 76.88 88 GLY A C 1
ATOM 700 O O . GLY A 1 88 ? -15.835 12.877 20.729 1.00 76.88 88 GLY A O 1
ATOM 701 N N . GLU A 1 89 ? -14.726 11.390 19.459 1.00 74.38 89 GLU A N 1
ATOM 702 C CA . GLU A 1 89 ? -13.381 11.831 19.814 1.00 74.38 89 GLU A CA 1
ATOM 703 C C . GLU A 1 89 ? -13.092 13.035 18.912 1.00 74.38 89 GLU A C 1
ATOM 705 O O . GLU A 1 89 ? -13.213 12.914 17.696 1.00 74.38 89 GLU A O 1
ATOM 710 N N . GLU A 1 90 ? -12.796 14.213 19.470 1.00 57.06 90 GLU A N 1
ATOM 711 C CA . GLU A 1 90 ? -12.525 15.426 18.687 1.00 57.06 90 GLU A CA 1
ATOM 712 C C . GLU A 1 90 ? -11.333 15.222 17.729 1.00 57.06 90 GLU A C 1
ATOM 714 O O . GLU A 1 90 ? -10.188 15.543 18.036 1.00 57.06 90 GLU A O 1
ATOM 719 N N . SER A 1 91 ? -11.596 14.725 16.525 1.00 53.97 91 SER A N 1
ATOM 72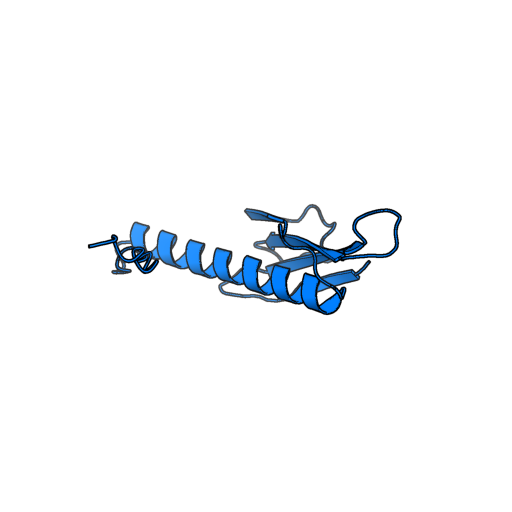0 C CA . SER A 1 91 ? -10.812 15.015 15.338 1.00 53.97 91 SER A CA 1
ATOM 721 C C . SER A 1 91 ? -11.593 16.084 14.584 1.00 53.97 91 SER A C 1
ATOM 723 O O . SER A 1 91 ? -12.683 15.846 14.058 1.00 53.97 91 SER A O 1
ATOM 725 N N . GLY A 1 92 ? -11.079 17.318 14.583 1.00 54.03 92 GLY A N 1
ATOM 726 C CA . GLY A 1 92 ? -11.610 18.353 13.698 1.00 54.03 92 GLY A CA 1
ATOM 727 C C . GLY A 1 92 ? -11.707 17.806 12.265 1.00 54.03 92 GLY A C 1
ATOM 728 O O . GLY A 1 92 ? -10.932 16.911 11.908 1.00 54.03 92 GLY A O 1
ATOM 729 N N . PRO A 1 93 ? -12.656 18.291 11.442 1.00 49.78 93 PRO A N 1
ATOM 730 C CA . PRO A 1 93 ? -12.798 17.803 10.075 1.00 49.78 93 PRO A CA 1
ATOM 731 C C . PRO A 1 93 ? -11.434 17.860 9.375 1.00 49.78 93 PRO A C 1
ATOM 733 O O . PRO A 1 93 ? -10.683 18.807 9.637 1.00 49.78 93 PRO A O 1
ATOM 736 N N . PRO A 1 94 ? -11.094 16.895 8.499 1.00 55.19 94 PRO A N 1
ATOM 737 C CA . PRO A 1 94 ? -9.883 16.987 7.704 1.00 55.19 94 PRO A CA 1
ATOM 738 C C . PRO A 1 94 ? -9.987 18.277 6.896 1.00 55.19 94 PRO A C 1
ATOM 740 O O . PRO A 1 94 ? -10.744 18.369 5.929 1.00 55.19 94 PRO A O 1
ATOM 743 N N . THR A 1 95 ? -9.285 19.317 7.336 1.00 53.94 95 THR A N 1
ATOM 744 C CA . THR A 1 95 ? -9.171 20.550 6.582 1.00 53.94 95 THR A CA 1
ATOM 745 C C . THR A 1 95 ? -8.423 20.172 5.319 1.00 53.94 95 THR A C 1
ATOM 747 O O . THR A 1 95 ? -7.214 19.945 5.322 1.00 53.94 95 THR A O 1
ATOM 750 N N . GLN A 1 96 ? -9.159 20.064 4.215 1.00 51.41 96 GLN A N 1
ATOM 751 C CA . GLN A 1 96 ? -8.583 20.185 2.889 1.00 51.41 96 GLN A CA 1
ATOM 752 C C . GLN A 1 96 ? -8.005 21.602 2.792 1.00 51.41 96 GLN A C 1
ATOM 754 O O . GLN A 1 96 ? -8.620 22.503 2.234 1.00 51.41 96 GLN A O 1
ATOM 759 N N . ASN A 1 97 ? -6.819 21.817 3.362 1.00 49.81 97 ASN A N 1
ATOM 760 C CA . ASN A 1 97 ? -5.978 22.973 3.082 1.00 49.81 97 ASN A CA 1
ATOM 761 C C . ASN A 1 97 ? -5.369 22.783 1.687 1.00 49.81 97 ASN A C 1
ATOM 763 O O . ASN A 1 97 ? -4.157 22.688 1.516 1.00 49.81 97 ASN A O 1
ATOM 767 N N . LEU A 1 98 ? -6.233 22.690 0.677 1.00 48.00 98 LEU A N 1
ATOM 768 C CA . LEU A 1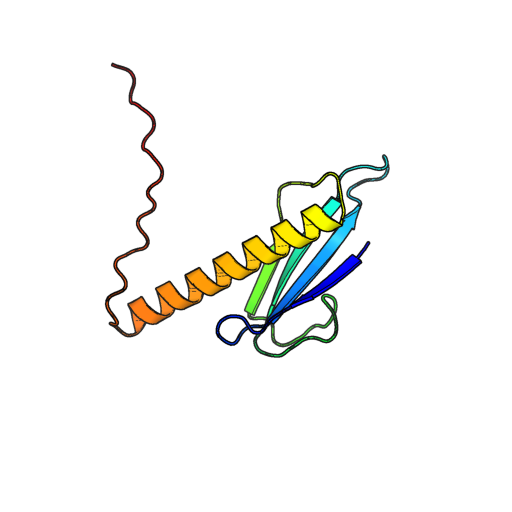 98 ? -5.855 23.012 -0.684 1.00 48.00 98 LEU A CA 1
ATOM 769 C C . LEU A 1 98 ? -5.763 24.541 -0.726 1.00 48.00 98 LEU A C 1
ATOM 771 O O . LEU A 1 98 ? -6.760 25.203 -0.427 1.00 48.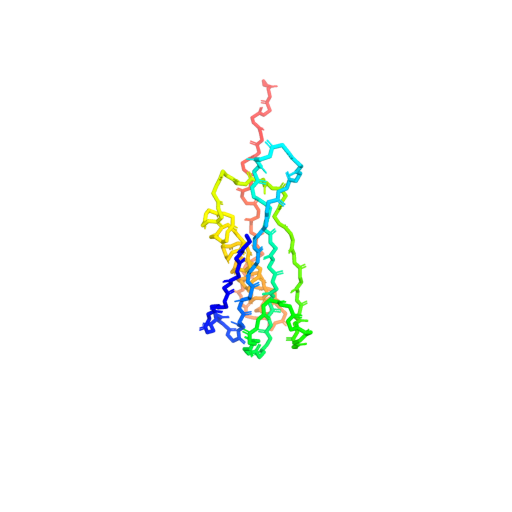00 98 LEU A O 1
ATOM 775 N N . PRO A 1 99 ? -4.595 25.129 -1.034 1.00 44.94 99 PRO A N 1
ATOM 776 C CA . PRO A 1 99 ? -4.524 26.564 -1.246 1.00 44.94 99 PRO A CA 1
ATOM 777 C C . PRO A 1 99 ? -5.515 26.924 -2.356 1.00 44.94 99 PRO A C 1
ATOM 779 O O . PRO A 1 99 ? -5.435 26.398 -3.468 1.00 44.94 99 PRO A O 1
ATOM 782 N N . LEU A 1 100 ? -6.476 27.794 -2.034 1.00 54.81 100 LEU A N 1
ATOM 783 C CA . LEU A 1 100 ? -7.348 28.397 -3.035 1.00 54.81 100 LEU A CA 1
ATOM 784 C C . LEU A 1 100 ? -6.453 29.038 -4.108 1.00 54.81 100 LEU A C 1
ATOM 786 O O . LEU A 1 100 ? -5.496 29.734 -3.750 1.00 54.81 100 LEU A O 1
ATOM 790 N N . PRO A 1 101 ? -6.719 28.818 -5.408 1.00 48.69 101 PRO A N 1
ATOM 791 C CA . PRO A 1 101 ? -5.971 29.503 -6.446 1.00 48.69 101 PRO A CA 1
ATOM 792 C C . PRO A 1 101 ? -6.144 31.015 -6.253 1.00 48.69 101 PRO A C 1
ATOM 794 O O . PRO A 1 101 ? -7.252 31.458 -5.934 1.00 48.69 101 PRO A O 1
ATOM 797 N N . PRO A 1 102 ? -5.081 31.820 -6.429 1.00 54.91 102 PRO A N 1
ATOM 798 C CA . PRO A 1 102 ? -5.200 33.265 -6.349 1.00 54.91 102 PRO A CA 1
ATOM 799 C C . PRO A 1 102 ? -6.185 33.716 -7.428 1.00 54.91 102 PRO A C 1
ATOM 801 O O . PRO A 1 102 ? -5.894 33.654 -8.624 1.00 54.91 102 PRO A O 1
ATOM 804 N N . SER A 1 103 ? -7.377 34.133 -7.004 1.00 56.72 103 SER A N 1
ATOM 805 C CA . SER A 1 103 ? -8.336 34.797 -7.873 1.00 56.72 103 SER A CA 1
ATOM 806 C C . SER A 1 103 ? -7.646 36.015 -8.480 1.00 56.72 103 SER A C 1
ATOM 808 O O . SER A 1 103 ? -7.152 36.889 -7.767 1.00 56.72 103 SER A O 1
ATOM 810 N N . MET A 1 104 ? -7.561 36.031 -9.807 1.00 46.50 104 MET A N 1
ATOM 811 C CA . MET A 1 104 ? -7.040 37.153 -10.569 1.00 46.50 104 MET A CA 1
ATOM 812 C C . MET A 1 104 ? -7.877 38.416 -10.303 1.00 46.50 104 MET A C 1
ATOM 814 O O . MET A 1 104 ? -9.009 38.489 -10.768 1.00 46.50 104 MET A O 1
ATOM 818 N N . ARG A 1 105 ? -7.212 39.393 -9.667 1.00 47.47 105 ARG A N 1
ATOM 819 C CA . ARG A 1 105 ? -7.501 40.839 -9.541 1.00 47.47 105 ARG A CA 1
ATOM 820 C C . ARG A 1 105 ? -8.671 41.283 -8.668 1.00 47.47 105 ARG A C 1
ATOM 822 O O . ARG A 1 105 ? -9.824 40.902 -8.939 1.00 47.47 105 ARG A O 1
#

Foldseek 3Di:
DDKDWDDDDPQKIKIKDWDADDDPPDFIKMKMWIANDGDPHPPPPHRTDDIGIDPDTHRDRVVNRVVNVVVNNVVVVVVVLVVCVVVVNDDDPPPPPPPDPPDDD

pLDDT: mean 85.58, std 16.7, range [44.94, 98.44]

Secondary structure (DSSP, 8-state):
-EEEEEEEETTEEEEEEEEE-STTS-PEEEEEEEESS--SSTTS--SEEEEEE-SSPBSSHHHHHHHHHHHHHHHHHHHHHHHHHHHT---------PPPP----

Sequence (105 aa):
MQERVTGPFDGYYVAVYACEHGDLGEPHRAYYKVCFLEPESYFDPGVCVLKGVIDQVAETIEEALLEAEVAARRQIDFFQSVAAYHRGEESGPPTQNLPLPPSMR